Protein AF-A0A6S7JLI0-F1 (afdb_monomer_lite)

Secondary structure (DSSP, 8-state):
-HHHHHHHHHHHHHHHGGG-----PPPPSS--GGGPPPPSS--TT--EEE-TTS-SEEEEE-TTSEEESGGGTTBEEPTT--EE---S--S---------------EEEE-

Organism: Paramuricea clavata (NCBI:txid317549)

Foldseek 3Di:
DVVVVVVVVVVVVVVVVPPPDDPPVDQDPDADAVPADAQPDDLPVPDWAAFPNSHHTFREAEAFAKWFFDSTSSGDYDPPWDFDQPPPDDDDPDPDDDDDPPPPGRMGGTD

InterPro domains:
  IPR000867 Insulin-like growth factor-binding protein, IGFBP [PF00219] (27-83)
  IPR000867 Insulin-like growth factor-binding protein, IGFBP [PS51323] (23-111)
  IPR000867 Insulin-like growth factor-binding protein, IGFBP [SM00121] (25-93)
  IPR009030 Growth factor receptor cysteine-rich domain superfamily [SSF57184] (27-91)
  IPR011390 Insulin-like growth factor binding protein-related protein (IGFBP-rP), MAC25 [PTHR14186] (8-110)

Structure (mmCIF, N/CA/C/O backbone):
data_AF-A0A6S7JLI0-F1
#
_entry.id   AF-A0A6S7JLI0-F1
#
loop_
_atom_site.group_PDB
_atom_site.id
_atom_site.type_symbol
_atom_site.label_atom_id
_atom_site.label_alt_id
_atom_site.label_comp_id
_atom_site.label_asym_id
_atom_site.label_entity_id
_atom_site.label_seq_id
_atom_site.pdbx_PDB_ins_code
_atom_site.Cartn_x
_atom_site.Cartn_y
_atom_site.Cartn_z
_atom_site.occupancy
_atom_site.B_iso_or_equiv
_atom_site.auth_seq_id
_atom_site.auth_comp_id
_atom_site.auth_asym_id
_atom_site.auth_atom_id
_atom_site.pdbx_PDB_model_num
ATOM 1 N N . THR A 1 1 ? -3.794 -51.670 22.813 1.00 56.25 1 THR A N 1
ATOM 2 C CA . 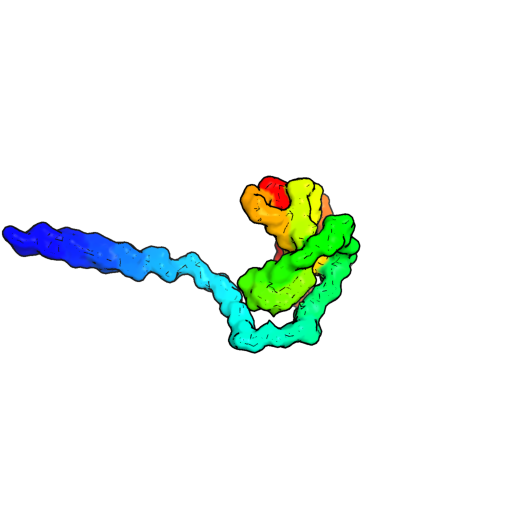THR A 1 1 ? -4.201 -50.283 23.153 1.00 56.25 1 THR A CA 1
ATOM 3 C C . THR A 1 1 ? -3.041 -49.293 23.131 1.00 56.25 1 THR A C 1
ATOM 5 O O . THR A 1 1 ? -3.263 -48.133 22.828 1.00 56.25 1 THR A O 1
ATOM 8 N N . THR A 1 2 ? -1.800 -49.733 23.364 1.00 62.25 2 THR A N 1
ATOM 9 C CA . THR A 1 2 ? -0.589 -48.889 23.392 1.00 62.25 2 THR A CA 1
ATOM 10 C C . THR A 1 2 ? -0.159 -48.346 22.023 1.00 62.25 2 THR A C 1
ATOM 12 O O . THR A 1 2 ? 0.203 -47.180 21.934 1.00 62.25 2 THR A O 1
ATOM 15 N N . MET A 1 3 ? -0.281 -49.125 20.938 1.00 62.12 3 MET A N 1
ATOM 1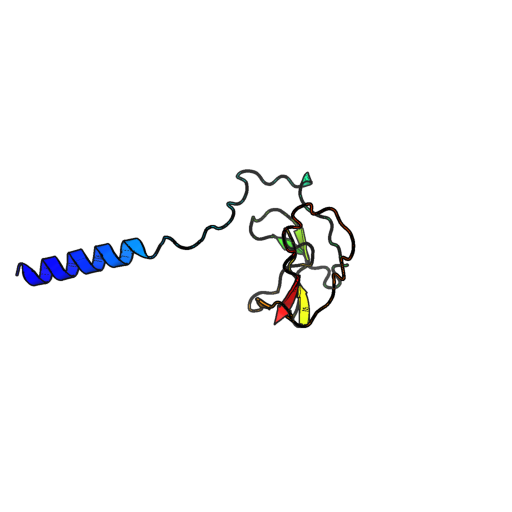6 C CA . MET A 1 3 ? 0.103 -48.666 19.587 1.00 62.12 3 MET A CA 1
ATOM 17 C C . MET A 1 3 ? -0.765 -47.508 19.071 1.00 62.12 3 MET A C 1
ATOM 19 O O . MET A 1 3 ? -0.252 -46.580 18.456 1.00 62.12 3 MET A O 1
ATOM 23 N N . ARG A 1 4 ? -2.074 -47.520 19.369 1.00 64.19 4 ARG A N 1
ATOM 24 C CA . ARG A 1 4 ? -2.994 -46.441 18.973 1.00 64.19 4 ARG A CA 1
ATOM 25 C C . ARG A 1 4 ? -2.658 -45.133 19.687 1.00 64.19 4 ARG A C 1
ATOM 27 O O . ARG A 1 4 ? -2.729 -44.079 19.074 1.00 64.19 4 ARG A O 1
ATOM 34 N N . ASN A 1 5 ? -2.225 -45.211 20.944 1.00 58.75 5 ASN A N 1
ATOM 35 C CA . ASN A 1 5 ? -1.777 -44.039 21.687 1.00 58.75 5 ASN A CA 1
ATOM 36 C C . ASN A 1 5 ? -0.439 -43.505 21.153 1.00 58.75 5 ASN A C 1
ATOM 38 O O . ASN A 1 5 ? -0.318 -42.296 21.014 1.00 58.75 5 ASN A O 1
ATOM 42 N N . LEU A 1 6 ? 0.522 -44.359 20.769 1.00 63.84 6 LEU A N 1
ATOM 43 C CA . LEU A 1 6 ? 1.777 -43.893 20.153 1.00 63.84 6 LEU A CA 1
ATOM 44 C C . LEU A 1 6 ? 1.555 -43.162 18.819 1.00 63.84 6 LEU A C 1
ATOM 46 O O . LEU A 1 6 ? 2.191 -42.139 18.577 1.00 63.84 6 LEU A O 1
ATOM 50 N N . LEU A 1 7 ? 0.634 -43.648 17.980 1.00 66.38 7 LEU A N 1
ATOM 51 C CA . LEU A 1 7 ? 0.311 -43.002 16.701 1.00 66.38 7 LEU A CA 1
ATOM 52 C C . LEU A 1 7 ? -0.347 -41.629 16.895 1.00 66.38 7 LEU A C 1
ATOM 54 O O . LEU A 1 7 ? -0.028 -40.692 16.168 1.00 66.38 7 LEU A O 1
ATOM 58 N N . LEU A 1 8 ? -1.215 -41.486 17.903 1.00 69.19 8 LEU A N 1
ATOM 59 C CA . LEU A 1 8 ? -1.833 -40.199 18.234 1.00 69.19 8 LEU A CA 1
ATOM 60 C C . LEU A 1 8 ? -0.803 -39.192 18.765 1.00 69.19 8 LEU A C 1
ATOM 62 O O . LEU A 1 8 ? -0.821 -38.035 18.358 1.00 69.19 8 LEU A O 1
ATOM 66 N N . ILE A 1 9 ? 0.132 -39.632 19.612 1.00 68.00 9 ILE A N 1
ATOM 67 C CA . ILE A 1 9 ? 1.180 -38.764 20.173 1.00 68.00 9 ILE A CA 1
ATOM 68 C C . ILE A 1 9 ? 2.151 -38.298 19.073 1.00 68.00 9 ILE A C 1
ATOM 70 O O . ILE A 1 9 ? 2.504 -37.122 19.025 1.00 68.00 9 ILE A O 1
ATOM 74 N N . SER A 1 10 ? 2.531 -39.189 18.149 1.00 66.88 10 SER A N 1
ATOM 75 C CA . SER A 1 10 ? 3.380 -38.839 17.001 1.00 66.88 10 SER A CA 1
ATOM 76 C C . SER A 1 10 ? 2.691 -37.874 16.033 1.00 66.88 10 SER A C 1
ATOM 78 O O . SER A 1 10 ? 3.349 -36.987 15.497 1.00 66.88 10 SER A O 1
ATOM 80 N N . GLY A 1 11 ? 1.381 -38.031 15.809 1.00 65.50 11 GLY A N 1
ATOM 81 C CA . GLY A 1 11 ? 0.609 -37.133 14.946 1.00 65.50 11 GLY A CA 1
ATOM 82 C C . GLY A 1 11 ? 0.499 -35.718 15.517 1.00 65.50 11 GLY A C 1
ATOM 83 O O . GLY A 1 11 ? 0.701 -34.751 14.791 1.00 65.50 11 GLY A O 1
ATOM 84 N N . ILE A 1 12 ? 0.269 -35.598 16.829 1.00 66.00 12 ILE A N 1
ATOM 85 C CA . ILE A 1 12 ? 0.199 -34.307 17.534 1.00 66.00 12 ILE A CA 1
ATOM 86 C C . ILE A 1 12 ? 1.559 -33.590 17.510 1.00 66.00 12 ILE A C 1
ATOM 88 O O . ILE A 1 12 ? 1.622 -32.380 17.292 1.00 66.00 12 ILE A O 1
ATOM 92 N N . LEU A 1 13 ? 2.659 -34.333 17.678 1.00 61.69 13 LEU A N 1
ATOM 93 C CA . LEU A 1 13 ? 4.008 -33.765 17.636 1.00 61.69 13 LEU A CA 1
ATOM 94 C C . LEU A 1 13 ? 4.375 -33.231 16.240 1.00 61.69 13 LEU A C 1
ATOM 96 O O . LEU A 1 13 ? 5.009 -32.186 16.139 1.00 61.69 13 LEU A O 1
ATOM 100 N N . LEU A 1 14 ? 3.930 -33.901 15.171 1.00 61.31 14 LEU A N 1
ATOM 101 C CA . LEU A 1 14 ? 4.146 -33.452 13.791 1.00 61.31 14 LEU A CA 1
ATOM 102 C C . LEU A 1 14 ? 3.347 -32.183 13.456 1.00 61.31 14 LEU A C 1
ATOM 104 O O . LEU A 1 14 ? 3.869 -31.313 12.768 1.00 61.31 14 LEU A O 1
ATOM 108 N N . THR A 1 15 ? 2.125 -32.029 13.982 1.00 59.97 15 THR A N 1
ATOM 109 C CA . THR A 1 15 ? 1.315 -30.815 13.755 1.00 59.97 15 THR A CA 1
ATOM 110 C C . THR A 1 15 ? 1.867 -29.564 14.443 1.00 59.97 15 THR A C 1
ATOM 112 O O . THR A 1 15 ? 1.647 -28.459 13.959 1.00 59.97 15 THR A O 1
ATOM 115 N N . LEU A 1 16 ? 2.609 -29.720 15.545 1.00 56.75 16 LEU A N 1
ATOM 116 C CA . LEU A 1 16 ? 3.216 -28.600 16.278 1.00 56.75 16 LEU A CA 1
ATOM 117 C C . LEU A 1 16 ? 4.481 -28.047 15.599 1.00 56.75 16 LEU A C 1
ATOM 119 O O . LEU A 1 16 ? 4.882 -26.927 15.895 1.00 56.75 16 LEU A O 1
ATOM 123 N N . LEU A 1 17 ? 5.114 -28.805 14.695 1.00 54.34 17 LEU A N 1
ATOM 124 C CA . LEU A 1 17 ? 6.345 -28.385 14.013 1.00 54.34 17 LEU A CA 1
ATOM 125 C C . LEU A 1 17 ? 6.101 -27.537 12.752 1.00 54.34 17 LEU A C 1
ATOM 127 O O . LEU A 1 17 ? 7.043 -26.950 12.230 1.00 54.34 17 LEU A O 1
ATOM 131 N N . SER A 1 18 ? 4.864 -27.455 12.254 1.00 52.72 18 SER A N 1
ATOM 132 C CA . SER A 1 18 ? 4.546 -26.741 11.007 1.00 52.72 18 SER A CA 1
ATOM 133 C C . SER A 1 18 ? 4.290 -25.240 11.179 1.00 52.72 18 SER A C 1
ATOM 135 O O . SER A 1 18 ? 4.044 -24.562 10.188 1.00 52.72 18 SER A O 1
ATOM 137 N N . THR A 1 19 ? 4.356 -24.692 12.396 1.00 51.00 19 THR A N 1
ATOM 138 C CA . THR A 1 19 ? 4.124 -23.254 12.642 1.00 51.00 19 THR A CA 1
ATOM 139 C C . THR A 1 19 ? 5.394 -22.400 12.589 1.00 51.00 19 THR A C 1
ATOM 141 O O . THR A 1 19 ? 5.373 -21.257 13.030 1.00 51.00 19 THR A O 1
ATOM 144 N N . ALA A 1 20 ? 6.506 -22.927 12.072 1.00 51.91 20 ALA A N 1
ATOM 145 C CA . ALA A 1 20 ? 7.784 -22.219 11.994 1.00 51.91 20 ALA A CA 1
ATOM 146 C C . ALA A 1 20 ? 8.233 -22.033 10.536 1.00 51.91 20 ALA A C 1
ATOM 148 O O . ALA A 1 20 ? 9.196 -22.651 10.094 1.00 51.91 20 ALA A O 1
ATOM 149 N N . ALA A 1 21 ? 7.526 -21.199 9.775 1.00 48.81 21 ALA A N 1
ATOM 150 C CA . ALA A 1 21 ? 8.042 -20.660 8.517 1.00 48.81 21 ALA A CA 1
ATOM 151 C C . ALA A 1 21 ? 7.340 -19.335 8.207 1.00 48.81 21 ALA A C 1
ATOM 153 O O . ALA A 1 21 ? 6.260 -19.302 7.628 1.00 48.81 21 ALA A O 1
ATOM 154 N N . GLY A 1 22 ? 7.961 -18.253 8.656 1.00 45.62 22 GLY A N 1
ATOM 155 C CA . GLY A 1 22 ? 7.532 -16.886 8.417 1.00 45.62 22 GLY A CA 1
ATOM 156 C C . GLY A 1 22 ? 8.413 -15.973 9.246 1.00 45.62 22 GLY A C 1
ATOM 157 O O . GLY A 1 22 ? 8.053 -15.616 10.362 1.00 45.62 22 GLY A O 1
ATOM 158 N N . THR A 1 23 ? 9.602 -15.643 8.746 1.00 45.53 23 THR A N 1
ATOM 159 C CA . THR A 1 23 ? 10.320 -14.458 9.221 1.00 45.53 23 THR A CA 1
ATOM 160 C C . THR A 1 23 ? 9.590 -13.254 8.637 1.00 45.53 23 THR A C 1
ATOM 162 O O . THR A 1 23 ? 10.025 -12.671 7.654 1.00 45.53 23 THR A O 1
ATOM 165 N N . SER A 1 24 ? 8.403 -12.960 9.163 1.00 54.78 24 SER A N 1
ATOM 166 C CA . SER A 1 24 ? 7.804 -11.647 8.989 1.00 54.78 24 SER A CA 1
ATOM 167 C C . SER A 1 24 ? 8.691 -10.690 9.770 1.00 54.78 24 SER A C 1
ATOM 169 O O . SER A 1 24 ? 8.793 -10.843 10.996 1.00 54.78 24 SER A O 1
ATOM 171 N N . ASP A 1 25 ? 9.352 -9.756 9.086 1.00 62.69 25 ASP A N 1
ATOM 172 C CA . ASP A 1 25 ? 9.911 -8.588 9.756 1.00 62.69 25 ASP A CA 1
ATOM 173 C C . ASP A 1 25 ? 8.836 -8.044 10.690 1.00 62.69 25 ASP A C 1
ATOM 175 O O . ASP A 1 25 ? 7.696 -7.779 10.306 1.00 62.69 25 ASP A O 1
ATOM 179 N N . SER A 1 26 ? 9.141 -8.079 11.981 1.00 78.38 26 SER A N 1
AT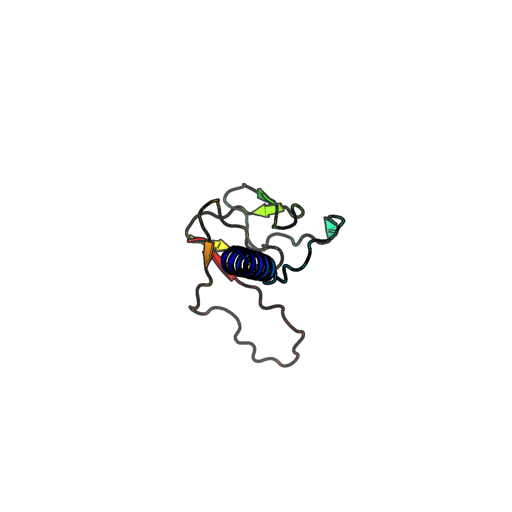OM 180 C CA . SER A 1 26 ? 8.137 -7.820 12.998 1.00 78.38 26 SER A CA 1
ATOM 181 C C . SER A 1 26 ? 7.837 -6.331 12.975 1.00 78.38 26 SER A C 1
ATOM 183 O O . SER A 1 26 ? 8.746 -5.520 13.144 1.00 78.38 26 SER A O 1
ATOM 185 N N . CYS A 1 27 ? 6.570 -5.970 12.773 1.00 85.88 27 CYS A N 1
ATOM 186 C CA . CYS A 1 27 ? 6.140 -4.581 12.850 1.00 85.88 27 CYS A CA 1
ATOM 187 C C . CYS A 1 27 ? 6.592 -3.940 14.174 1.00 85.88 27 CYS A C 1
ATOM 189 O O . CYS A 1 27 ? 6.558 -4.605 15.217 1.00 85.88 27 CYS A O 1
ATOM 191 N N . PRO A 1 28 ? 7.002 -2.658 14.163 1.00 87.44 28 PRO A N 1
ATOM 192 C CA . PRO A 1 28 ? 7.423 -1.974 15.377 1.00 87.44 28 PRO A CA 1
ATOM 193 C C . PRO A 1 28 ? 6.276 -1.919 16.395 1.00 87.44 28 PRO A C 1
ATOM 195 O O . PRO A 1 28 ? 5.113 -1.764 16.028 1.00 87.44 28 PRO A O 1
ATOM 198 N N . GLU A 1 29 ? 6.606 -1.998 17.690 1.00 88.81 29 GLU A N 1
ATOM 199 C CA . GLU A 1 29 ? 5.613 -1.922 18.778 1.00 88.81 29 GLU A CA 1
ATOM 200 C C . GLU A 1 29 ? 4.830 -0.599 18.748 1.00 88.81 29 GLU A C 1
ATOM 202 O O . GLU A 1 29 ? 3.646 -0.551 19.083 1.00 88.81 29 GLU A O 1
ATOM 207 N N . LEU A 1 30 ? 5.493 0.479 18.322 1.00 91.62 30 LEU A N 1
ATOM 208 C CA . LEU A 1 30 ? 4.911 1.805 18.186 1.00 91.62 30 LEU A CA 1
ATOM 209 C C . LEU A 1 30 ? 5.011 2.276 16.738 1.00 91.62 30 LEU A C 1
ATOM 211 O O . LEU A 1 30 ? 6.090 2.304 16.149 1.00 91.62 30 LEU A O 1
ATOM 215 N N . CYS A 1 31 ? 3.877 2.710 16.195 1.00 90.94 31 CYS A N 1
ATOM 216 C CA . CYS A 1 31 ? 3.815 3.349 14.889 1.00 90.94 31 CYS A CA 1
ATOM 217 C C . CYS A 1 31 ? 4.392 4.770 14.964 1.00 90.94 31 CYS A C 1
ATOM 219 O O . CYS A 1 31 ? 3.789 5.671 15.556 1.00 90.94 31 CYS A O 1
ATOM 221 N N . ASP A 1 32 ? 5.540 4.972 14.323 1.00 91.25 32 ASP A N 1
ATOM 222 C CA . ASP A 1 32 ? 6.139 6.287 14.120 1.00 91.25 32 ASP A CA 1
ATOM 223 C C . ASP A 1 32 ? 5.763 6.821 12.732 1.00 91.25 32 ASP A C 1
ATOM 225 O O . ASP A 1 32 ? 6.360 6.460 11.721 1.00 91.25 32 ASP A O 1
ATOM 229 N N . LYS A 1 33 ? 4.771 7.720 12.679 1.00 90.56 33 LYS A N 1
ATOM 230 C CA . LYS A 1 33 ? 4.311 8.330 11.418 1.00 90.56 33 LYS A CA 1
ATOM 231 C C . LYS A 1 33 ? 5.399 9.128 10.698 1.00 90.56 33 LYS A C 1
ATOM 233 O O . LYS A 1 33 ? 5.261 9.360 9.505 1.00 90.56 33 LYS A O 1
ATOM 238 N N . SER A 1 34 ? 6.458 9.554 11.392 1.00 89.62 34 SER A N 1
ATOM 239 C CA . SER A 1 34 ? 7.572 10.271 10.759 1.00 89.62 34 SER A CA 1
ATOM 240 C C . SER A 1 34 ? 8.443 9.370 9.878 1.00 89.62 34 SER A C 1
ATOM 242 O O . SER A 1 34 ? 9.244 9.875 9.097 1.00 89.62 34 SER A O 1
ATOM 244 N N . LYS A 1 35 ? 8.274 8.047 9.993 1.00 86.81 35 LYS A N 1
ATOM 245 C CA . LYS A 1 35 ? 8.926 7.034 9.157 1.00 86.81 35 LYS A CA 1
ATOM 246 C C . LYS A 1 35 ? 8.109 6.643 7.931 1.00 86.81 35 LYS A C 1
ATOM 248 O O . LYS A 1 35 ? 8.588 5.853 7.130 1.00 86.81 35 LYS A O 1
ATOM 253 N N . CYS A 1 36 ? 6.893 7.166 7.791 1.00 87.06 36 CYS A N 1
ATOM 254 C CA . CYS A 1 36 ? 6.081 6.890 6.619 1.00 87.06 36 CYS A CA 1
ATOM 255 C C . CYS A 1 36 ? 6.649 7.608 5.403 1.00 87.06 36 CYS A C 1
ATOM 257 O O . CYS A 1 36 ? 6.837 8.825 5.427 1.00 87.06 36 CYS A O 1
ATOM 259 N N . GLU A 1 37 ? 6.881 6.843 4.343 1.00 82.25 37 GLU A N 1
ATOM 260 C CA . GLU A 1 37 ? 7.313 7.388 3.069 1.00 82.25 37 GLU A CA 1
ATOM 261 C C . GLU A 1 37 ? 6.176 8.178 2.408 1.00 82.25 37 GLU A C 1
ATOM 263 O O . GLU A 1 37 ? 5.000 7.802 2.487 1.00 82.25 37 GLU A O 1
ATOM 268 N N . GLU A 1 38 ? 6.519 9.273 1.732 1.00 80.81 38 GLU A N 1
ATOM 269 C CA . GLU A 1 38 ? 5.556 9.958 0.880 1.00 80.81 38 GLU A CA 1
ATOM 270 C C . GLU A 1 38 ? 5.249 9.102 -0.364 1.00 80.81 38 GLU A C 1
ATOM 272 O O . GLU A 1 38 ? 6.153 8.469 -0.919 1.00 80.81 38 GLU A O 1
ATOM 277 N N . PRO A 1 39 ? 3.991 9.072 -0.842 1.00 77.31 39 PRO A N 1
ATOM 278 C CA . PRO A 1 39 ? 3.639 8.311 -2.033 1.00 77.31 39 PRO A CA 1
ATOM 279 C C . PRO A 1 39 ? 4.437 8.780 -3.253 1.00 77.31 39 PRO A C 1
ATOM 281 O O . PRO A 1 39 ? 4.380 9.950 -3.629 1.00 77.31 39 PRO A O 1
ATOM 284 N N . VAL A 1 40 ? 5.118 7.849 -3.923 1.00 81.44 40 VAL A N 1
ATOM 285 C CA . VAL A 1 40 ? 5.905 8.146 -5.137 1.00 81.44 40 VAL A CA 1
ATOM 286 C C . VAL A 1 40 ? 5.001 8.513 -6.315 1.00 81.44 40 VAL A C 1
ATOM 288 O O . VAL A 1 40 ? 5.358 9.310 -7.180 1.00 81.44 40 VAL A O 1
ATOM 291 N N . ILE A 1 41 ? 3.810 7.919 -6.355 1.00 80.44 41 ILE A N 1
ATOM 292 C CA . ILE A 1 41 ? 2.829 8.094 -7.423 1.00 80.44 41 ILE A CA 1
ATOM 293 C C . ILE A 1 41 ? 1.560 8.679 -6.812 1.00 80.44 41 ILE A C 1
ATOM 295 O O . ILE A 1 41 ? 1.136 8.260 -5.730 1.00 80.44 41 ILE A O 1
ATOM 299 N N . SER A 1 42 ? 0.912 9.594 -7.538 1.00 83.62 42 SER A N 1
ATOM 300 C CA . SER A 1 42 ? -0.394 10.122 -7.154 1.00 83.62 42 SER A CA 1
ATOM 301 C C . SER A 1 42 ? -1.394 8.996 -6.888 1.00 83.62 42 SER A C 1
ATOM 303 O O . SER A 1 42 ? -1.452 7.970 -7.579 1.00 83.62 42 SER A O 1
ATOM 305 N N . CYS A 1 43 ? -2.194 9.184 -5.841 1.00 88.25 43 CYS A N 1
ATOM 306 C CA . CYS A 1 43 ? -3.274 8.267 -5.537 1.00 88.25 43 CYS A CA 1
ATOM 307 C C . CYS A 1 43 ? -4.519 8.670 -6.324 1.00 88.25 43 CYS A C 1
ATOM 309 O O . CYS A 1 43 ? -5.391 9.365 -5.808 1.00 88.25 43 CYS A O 1
ATOM 311 N N . ASP A 1 44 ? -4.584 8.254 -7.588 1.00 84.38 44 ASP A N 1
ATOM 312 C CA . ASP A 1 44 ? -5.661 8.644 -8.507 1.00 84.38 44 ASP A CA 1
ATOM 313 C C . ASP A 1 44 ? -7.042 8.151 -8.048 1.00 84.38 44 ASP A C 1
ATOM 315 O O . ASP A 1 44 ? -8.059 8.775 -8.347 1.00 84.38 44 ASP A O 1
ATOM 319 N N . SER A 1 45 ? -7.084 7.054 -7.285 1.00 84.12 45 SER A N 1
ATOM 320 C CA . SER A 1 45 ? -8.311 6.563 -6.650 1.00 84.12 45 SER A CA 1
ATOM 321 C C . SER A 1 45 ? -8.817 7.511 -5.556 1.00 84.12 45 SER A C 1
ATOM 323 O O . SER A 1 45 ? -10.007 7.514 -5.246 1.00 84.12 45 SER A O 1
ATOM 325 N N . GLY A 1 46 ? -7.923 8.305 -4.954 1.00 87.50 46 GLY A N 1
ATOM 326 C CA . GLY A 1 46 ? -8.189 9.108 -3.761 1.00 87.50 46 GLY A CA 1
ATOM 327 C C . GLY A 1 46 ? -8.469 8.274 -2.506 1.00 87.50 46 GLY A C 1
ATOM 328 O O . GLY A 1 46 ? -8.891 8.829 -1.491 1.00 87.50 46 GLY A O 1
ATOM 329 N N . VAL A 1 47 ? -8.267 6.953 -2.564 1.00 91.75 47 VAL A N 1
ATOM 330 C CA . VAL A 1 47 ? -8.562 6.024 -1.471 1.00 91.75 47 VAL A CA 1
ATOM 331 C C . VAL A 1 47 ? -7.259 5.553 -0.841 1.00 91.75 47 VAL A C 1
ATOM 333 O O . VAL A 1 47 ? -6.402 4.984 -1.513 1.00 91.75 47 VAL A O 1
ATOM 336 N N . PHE A 1 48 ? -7.142 5.753 0.468 1.00 92.81 48 PHE A N 1
ATOM 337 C CA . PHE A 1 48 ? -5.994 5.330 1.262 1.00 92.81 48 PHE A CA 1
ATOM 338 C C . PHE A 1 48 ? -6.391 4.209 2.218 1.00 92.81 48 PHE A C 1
ATOM 340 O O . PHE A 1 48 ? -7.494 4.203 2.770 1.00 92.81 48 PHE A O 1
ATOM 347 N N . VAL A 1 49 ? -5.479 3.265 2.413 1.00 92.75 49 VAL A N 1
ATOM 348 C CA . VAL A 1 49 ? -5.580 2.171 3.383 1.00 92.75 49 VAL A CA 1
ATOM 349 C C . VAL A 1 49 ? -4.316 2.117 4.226 1.00 92.75 49 VAL A C 1
ATOM 351 O O . VAL A 1 49 ? -3.358 2.835 3.957 1.00 92.75 49 VAL A O 1
ATOM 354 N N . LYS A 1 50 ? -4.303 1.270 5.253 1.00 90.94 50 LYS A N 1
ATOM 355 C CA . LYS A 1 50 ? -3.107 1.056 6.060 1.00 90.94 50 LYS A CA 1
ATOM 356 C C . LYS A 1 50 ? -2.182 -0.004 5.464 1.00 90.94 50 LYS A C 1
ATOM 358 O O . LYS A 1 50 ? -2.638 -0.968 4.827 1.00 90.94 50 LYS A O 1
ATOM 363 N N . ASP A 1 51 ? -0.883 0.203 5.674 1.00 87.44 51 ASP A N 1
ATOM 364 C CA . ASP A 1 51 ? 0.168 -0.782 5.410 1.00 87.44 51 ASP A CA 1
ATOM 365 C C . ASP A 1 51 ? -0.041 -2.082 6.224 1.00 87.44 51 ASP A C 1
ATOM 367 O O . ASP A 1 51 ? -1.064 -2.293 6.878 1.00 87.44 51 ASP A O 1
ATOM 371 N N . GLU A 1 52 ? 0.893 -3.023 6.129 1.00 85.25 52 GLU A N 1
ATOM 372 C CA . GLU A 1 52 ? 0.812 -4.310 6.840 1.00 85.25 52 GLU A CA 1
ATOM 373 C C . GLU A 1 52 ? 0.969 -4.177 8.361 1.00 85.25 52 GLU A C 1
ATOM 375 O O . GLU A 1 52 ? 0.484 -5.030 9.104 1.00 85.25 52 GLU A O 1
ATOM 380 N N . CYS A 1 53 ? 1.571 -3.078 8.820 1.00 88.56 53 CYS A N 1
ATOM 381 C CA . CYS A 1 53 ? 1.778 -2.758 10.228 1.00 88.56 53 CYS A CA 1
ATOM 382 C C . CYS A 1 53 ? 0.694 -1.843 10.816 1.00 88.56 53 CYS A C 1
ATOM 384 O O . CYS A 1 53 ? 0.842 -1.356 11.936 1.00 88.56 53 CYS A O 1
ATOM 386 N N . ASP A 1 54 ? -0.388 -1.597 10.072 1.00 90.19 54 ASP A N 1
ATOM 387 C CA . ASP A 1 54 ? -1.479 -0.685 10.427 1.00 90.19 54 ASP A CA 1
ATOM 388 C C . ASP A 1 54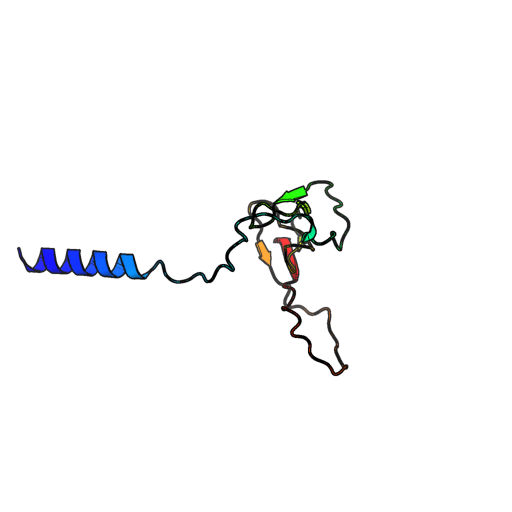 ? -1.015 0.762 10.731 1.00 90.19 54 ASP A C 1
ATOM 390 O O . ASP A 1 54 ? -1.638 1.520 11.483 1.00 90.19 54 ASP A O 1
ATOM 394 N N . CYS A 1 55 ? 0.112 1.175 10.143 1.00 91.12 55 CYS A N 1
ATOM 395 C CA . CYS A 1 55 ? 0.762 2.446 10.419 1.00 91.12 55 CYS A CA 1
ATOM 396 C C . CYS A 1 55 ? 0.549 3.442 9.273 1.00 91.12 55 CYS A C 1
ATOM 398 O O . CYS A 1 55 ? -0.279 4.359 9.382 1.00 91.12 55 CYS A O 1
ATOM 400 N N . CYS A 1 56 ? 1.276 3.317 8.175 1.00 90.38 56 CYS A N 1
ATOM 401 C CA . CYS A 1 56 ? 1.301 4.343 7.143 1.00 90.38 56 CYS A CA 1
ATOM 402 C C . CYS A 1 56 ? 0.047 4.320 6.266 1.00 90.38 56 CYS A C 1
ATOM 404 O O . CYS A 1 56 ? -0.571 3.276 6.069 1.00 90.38 56 CYS A O 1
ATOM 406 N N . ASP A 1 57 ? -0.364 5.500 5.793 1.00 91.75 57 ASP A N 1
ATOM 407 C CA . ASP A 1 57 ? -1.423 5.624 4.793 1.00 91.75 57 ASP A CA 1
ATOM 408 C C . ASP A 1 57 ? -0.825 5.363 3.412 1.00 91.75 57 ASP A C 1
ATOM 410 O O . ASP A 1 57 ? 0.046 6.098 2.955 1.00 91.75 57 ASP A O 1
ATOM 414 N N . VAL A 1 58 ? -1.306 4.318 2.750 1.00 92.06 58 VAL A N 1
ATOM 415 C CA . VAL A 1 58 ? -0.835 3.877 1.437 1.00 92.06 58 VAL A CA 1
ATOM 416 C C . VAL A 1 58 ? -1.985 3.898 0.443 1.00 92.06 58 VAL A C 1
ATOM 418 O O . VAL A 1 58 ? -3.143 3.664 0.797 1.00 92.06 58 VAL A O 1
ATOM 421 N N . CYS A 1 59 ? -1.683 4.206 -0.815 1.00 94.06 59 CYS A N 1
ATOM 422 C CA . CYS A 1 59 ? -2.718 4.278 -1.839 1.00 94.06 59 CYS A CA 1
ATOM 423 C C . CYS A 1 59 ? -3.308 2.891 -2.117 1.00 94.06 59 CYS A C 1
ATOM 425 O O . CYS A 1 59 ? -2.566 1.931 -2.327 1.00 94.06 59 CYS A O 1
ATOM 427 N N . LEU A 1 60 ? -4.636 2.796 -2.161 1.00 94.69 60 LEU A N 1
ATOM 428 C CA . LEU A 1 60 ? -5.331 1.593 -2.601 1.00 94.69 60 LEU A CA 1
ATOM 429 C C . LEU A 1 60 ? -5.267 1.488 -4.130 1.00 94.69 60 LEU A C 1
ATOM 431 O O . LEU A 1 60 ? -5.623 2.438 -4.837 1.00 94.69 60 LEU A O 1
ATOM 435 N N . ARG A 1 61 ? -4.819 0.333 -4.623 1.00 94.06 61 ARG A N 1
ATOM 436 C CA . ARG A 1 61 ? -4.549 0.062 -6.037 1.00 94.06 61 ARG A CA 1
ATOM 437 C C . ARG A 1 61 ? -5.511 -0.973 -6.606 1.00 94.06 61 ARG A C 1
ATOM 439 O O . ARG A 1 61 ? -5.637 -2.083 -6.091 1.00 94.06 61 ARG A O 1
ATOM 446 N N . SER A 1 62 ? -6.165 -0.607 -7.698 1.00 94.25 62 SER A N 1
ATOM 447 C CA . SER A 1 62 ? -7.047 -1.484 -8.462 1.00 94.25 62 SER A CA 1
ATOM 448 C C . SER A 1 62 ? -6.247 -2.404 -9.388 1.00 94.25 62 SER A C 1
ATOM 450 O O . SER A 1 62 ? -5.045 -2.240 -9.595 1.00 94.25 62 SER A O 1
ATOM 452 N N . ARG A 1 63 ? -6.934 -3.367 -10.004 1.00 94.75 63 ARG A N 1
ATOM 453 C CA . ARG A 1 63 ? -6.356 -4.263 -11.013 1.00 94.75 63 ARG A CA 1
ATOM 454 C C . ARG A 1 63 ? -5.593 -3.496 -12.102 1.00 94.75 63 ARG A C 1
ATOM 456 O O . ARG A 1 63 ? -6.072 -2.483 -12.607 1.00 94.75 63 ARG A O 1
ATOM 463 N N . ASN A 1 64 ? -4.451 -4.045 -12.505 1.00 92.94 64 ASN A N 1
ATOM 464 C CA . ASN A 1 64 ? -3.509 -3.507 -13.485 1.00 92.94 64 ASN A CA 1
ATOM 465 C C . ASN A 1 64 ? -2.834 -2.183 -13.080 1.00 92.94 64 ASN A C 1
ATOM 467 O O . ASN A 1 64 ? -2.260 -1.513 -13.936 1.00 92.94 64 ASN A O 1
ATOM 471 N N . GLN A 1 65 ? -2.897 -1.783 -11.807 1.00 92.19 65 GLN A N 1
ATOM 472 C CA . GLN A 1 65 ? -2.131 -0.648 -11.288 1.00 92.19 65 GLN A CA 1
ATOM 473 C C . GLN A 1 65 ? -0.849 -1.117 -10.598 1.00 92.19 65 GLN A C 1
ATOM 475 O O . GLN A 1 65 ? -0.802 -2.218 -10.050 1.00 92.19 65 GLN A O 1
ATOM 480 N N . ILE A 1 66 ? 0.169 -0.255 -10.619 1.00 92.06 66 ILE A N 1
ATOM 481 C CA . ILE A 1 66 ? 1.460 -0.483 -9.958 1.00 92.06 66 ILE A CA 1
ATOM 482 C C . ILE A 1 66 ? 1.257 -0.564 -8.439 1.00 92.06 66 ILE A C 1
ATOM 484 O O . ILE A 1 66 ? 0.469 0.202 -7.878 1.00 92.06 66 ILE A O 1
ATOM 488 N N . CYS A 1 67 ? 1.974 -1.473 -7.786 1.00 92.44 67 CYS A N 1
ATOM 489 C CA . CYS A 1 67 ? 1.932 -1.729 -6.348 1.00 92.44 67 CYS A CA 1
ATOM 490 C C . CYS A 1 67 ? 3.313 -2.131 -5.809 1.00 92.44 67 CYS A C 1
ATOM 492 O O . CYS A 1 67 ? 4.240 -2.379 -6.581 1.00 92.44 67 CYS A O 1
ATOM 494 N N . GLY A 1 68 ? 3.431 -2.214 -4.482 1.00 90.06 68 GLY A N 1
ATOM 495 C CA . GLY A 1 68 ? 4.633 -2.713 -3.811 1.00 90.06 68 GLY A CA 1
ATOM 496 C C . GLY A 1 68 ? 5.637 -1.622 -3.427 1.00 90.06 68 GLY A C 1
ATOM 497 O O . GLY A 1 68 ? 5.248 -0.500 -3.078 1.00 90.06 68 GLY A O 1
ATOM 498 N N . GLY A 1 69 ? 6.919 -1.984 -3.460 1.00 83.94 69 GLY A N 1
ATOM 499 C CA . GLY A 1 69 ? 8.044 -1.249 -2.879 1.00 83.94 69 GLY A CA 1
ATOM 500 C C . GLY A 1 69 ? 8.045 -1.249 -1.351 1.00 83.94 69 GLY A C 1
ATOM 501 O O . GLY A 1 69 ? 7.079 -1.670 -0.701 1.00 83.94 69 GLY A O 1
ATOM 502 N N . LEU A 1 70 ? 9.128 -0.739 -0.776 1.00 78.75 70 LEU A N 1
ATOM 503 C CA . LEU A 1 70 ? 9.338 -0.617 0.655 1.00 78.75 70 LEU A CA 1
ATOM 504 C C . LEU A 1 70 ? 8.170 0.139 1.291 1.00 78.75 70 LEU A C 1
ATOM 506 O O . LEU A 1 70 ? 7.698 1.161 0.780 1.00 78.75 70 LEU A O 1
ATOM 510 N N . HIS A 1 71 ? 7.641 -0.425 2.378 1.00 77.38 71 HIS A N 1
ATOM 511 C CA . HIS A 1 71 ? 6.465 0.086 3.091 1.00 77.38 71 HIS A CA 1
ATOM 512 C C . HIS A 1 71 ? 5.237 0.366 2.197 1.00 77.38 71 HIS A C 1
ATOM 514 O O . HIS A 1 71 ? 4.387 1.187 2.540 1.00 77.38 71 HIS A O 1
ATOM 520 N N . ALA A 1 72 ? 5.119 -0.325 1.055 1.00 86.44 72 ALA A N 1
ATOM 521 C CA . ALA A 1 72 ? 4.058 -0.139 0.069 1.00 86.44 72 ALA A CA 1
ATOM 522 C C . ALA A 1 72 ? 3.948 1.304 -0.468 1.00 86.44 72 ALA A C 1
ATOM 524 O O . ALA A 1 72 ? 2.846 1.794 -0.739 1.00 86.44 72 ALA A O 1
ATOM 525 N N . ARG A 1 73 ? 5.086 1.985 -0.672 1.00 84.31 73 ARG A N 1
ATOM 526 C CA . ARG A 1 73 ? 5.157 3.345 -1.248 1.00 84.31 73 ARG A CA 1
ATOM 527 C C . ARG A 1 73 ? 4.529 3.471 -2.643 1.00 84.31 73 ARG A C 1
ATOM 529 O O . ARG A 1 73 ? 4.039 4.544 -3.005 1.00 84.31 73 ARG A O 1
ATOM 536 N N . PHE A 1 74 ? 4.476 2.381 -3.417 1.00 89.75 74 PHE A N 1
ATOM 537 C CA . PHE A 1 74 ? 3.756 2.335 -4.695 1.00 89.75 74 PHE A CA 1
ATOM 538 C C . PHE A 1 74 ? 2.278 1.967 -4.542 1.00 89.75 74 PHE A C 1
ATOM 540 O O . PHE A 1 74 ? 1.509 2.143 -5.485 1.00 89.75 74 PHE A O 1
ATOM 547 N N . GLY A 1 75 ? 1.839 1.563 -3.354 1.00 91.50 75 GLY A N 1
ATOM 548 C CA . GLY A 1 75 ? 0.453 1.275 -3.010 1.00 91.50 75 GLY A CA 1
ATOM 549 C C . GLY A 1 75 ? 0.180 -0.205 -2.759 1.00 91.50 75 GLY A C 1
ATOM 550 O O . GLY A 1 75 ? 0.990 -1.083 -3.059 1.00 91.50 75 GLY A O 1
ATOM 551 N N . LYS A 1 76 ? -1.003 -0.465 -2.204 1.00 92.75 76 LYS A N 1
ATOM 552 C CA . LYS A 1 76 ? -1.484 -1.785 -1.786 1.00 92.75 76 LYS A CA 1
ATOM 553 C C . LYS A 1 76 ? -2.694 -2.183 -2.615 1.00 92.75 76 LYS A C 1
ATOM 555 O O . LYS A 1 76 ? -3.609 -1.381 -2.788 1.00 92.75 76 LYS A O 1
ATOM 560 N N . CYS A 1 77 ? -2.708 -3.413 -3.111 1.00 94.25 77 CYS A N 1
ATOM 561 C CA . CYS A 1 77 ? -3.806 -3.889 -3.938 1.00 94.25 77 CYS A CA 1
ATOM 562 C C . CYS A 1 77 ? -5.127 -3.994 -3.163 1.00 94.25 77 CYS A C 1
ATOM 564 O O . CYS A 1 77 ? -5.153 -4.263 -1.959 1.00 94.25 77 CYS A O 1
ATOM 566 N N . GLU A 1 78 ? -6.235 -3.784 -3.871 1.00 94.25 78 GLU A N 1
ATOM 567 C CA . GLU A 1 78 ? -7.582 -4.054 -3.375 1.00 94.25 78 GLU A CA 1
ATOM 568 C C . GLU A 1 78 ? -7.746 -5.511 -2.924 1.00 94.25 78 GLU A C 1
ATOM 570 O O . GLU A 1 78 ? -7.045 -6.420 -3.370 1.00 94.25 78 GLU A O 1
ATOM 575 N N . SER A 1 79 ? -8.713 -5.746 -2.034 1.00 93.12 79 SER A N 1
ATOM 576 C CA . SER A 1 79 ? -8.989 -7.086 -1.521 1.00 93.12 79 SER A CA 1
ATOM 577 C C . SER A 1 79 ? -9.269 -8.079 -2.652 1.00 93.12 79 SER A C 1
ATOM 579 O O . SER A 1 79 ? -10.171 -7.874 -3.462 1.00 93.12 79 SER A O 1
ATOM 581 N N . GLY A 1 80 ? -8.530 -9.190 -2.654 1.00 94.56 80 GLY A N 1
ATOM 582 C CA . GLY A 1 80 ? -8.660 -10.253 -3.654 1.00 94.56 80 GLY A CA 1
ATOM 583 C C . GLY A 1 80 ? -7.739 -10.111 -4.867 1.00 94.56 80 GLY A C 1
ATOM 584 O O . GLY A 1 80 ? -7.849 -10.931 -5.774 1.00 94.56 80 GLY A O 1
ATOM 585 N N . LEU A 1 81 ? -6.858 -9.109 -4.882 1.00 94.88 81 LEU A N 1
ATOM 586 C CA . LEU A 1 81 ? -5.776 -8.973 -5.853 1.00 94.88 81 LEU A CA 1
ATOM 587 C C . LEU A 1 81 ? -4.426 -9.181 -5.163 1.00 94.88 81 LEU A C 1
ATOM 589 O O . LEU A 1 81 ? -4.260 -8.831 -3.992 1.00 94.88 81 LEU A O 1
ATOM 593 N N . GLU A 1 82 ? -3.458 -9.705 -5.905 1.00 93.56 82 GLU A N 1
ATOM 594 C CA . GLU A 1 82 ? -2.078 -9.864 -5.438 1.00 93.56 82 GLU A CA 1
ATOM 595 C C . GLU A 1 82 ? -1.155 -8.902 -6.187 1.00 93.56 82 GLU A C 1
ATOM 597 O O . GLU A 1 82 ? -1.372 -8.615 -7.366 1.00 93.56 82 GLU A O 1
ATOM 602 N N . CYS A 1 83 ? -0.128 -8.388 -5.504 1.00 92.69 83 CYS A N 1
ATOM 603 C CA . CYS A 1 83 ? 0.907 -7.594 -6.154 1.00 92.69 83 CYS A CA 1
ATOM 604 C C . CYS A 1 83 ? 1.905 -8.540 -6.820 1.00 92.69 83 CYS A C 1
ATOM 606 O O . CYS A 1 83 ? 2.758 -9.122 -6.154 1.00 92.69 83 CYS A O 1
ATOM 608 N N . VAL A 1 84 ? 1.751 -8.749 -8.125 1.00 92.88 84 VAL A N 1
ATOM 609 C CA . VAL A 1 84 ? 2.569 -9.696 -8.884 1.00 92.88 84 VAL A CA 1
ATOM 610 C C . VAL A 1 84 ? 3.719 -8.944 -9.535 1.00 92.88 84 VAL A C 1
ATOM 612 O O . VAL A 1 84 ? 3.482 -7.998 -10.286 1.00 92.88 84 VAL A O 1
ATOM 615 N N . ASN A 1 85 ? 4.954 -9.377 -9.278 1.00 87.31 85 ASN A N 1
ATOM 616 C CA . ASN A 1 85 ? 6.132 -8.839 -9.955 1.00 87.31 85 ASN A CA 1
ATOM 617 C C . ASN A 1 85 ? 5.995 -9.070 -11.455 1.00 87.31 85 ASN A C 1
ATOM 619 O O . ASN A 1 85 ? 5.896 -10.216 -11.910 1.00 87.31 85 ASN A O 1
ATOM 623 N N . ASP A 1 86 ? 6.004 -7.989 -12.225 1.00 69.06 86 ASP A N 1
ATOM 624 C CA . ASP A 1 86 ? 6.131 -8.112 -13.665 1.00 69.06 86 ASP A CA 1
ATOM 625 C C . ASP A 1 86 ? 7.618 -8.365 -13.935 1.00 69.06 86 ASP A C 1
ATOM 627 O O . ASP A 1 86 ? 8.423 -7.440 -13.975 1.00 69.06 86 ASP A O 1
ATOM 631 N N . ASN A 1 87 ? 8.015 -9.638 -14.054 1.00 59.41 87 ASN A N 1
ATOM 632 C CA . ASN A 1 87 ? 9.399 -10.060 -14.344 1.00 59.41 87 ASN A CA 1
ATOM 633 C C . ASN A 1 87 ? 9.858 -9.655 -15.766 1.00 59.41 87 ASN A C 1
ATOM 635 O O . ASN A 1 87 ? 10.696 -10.317 -16.375 1.00 59.41 87 ASN A O 1
ATOM 639 N N . ASN A 1 88 ? 9.258 -8.611 -16.327 1.00 55.41 88 ASN A N 1
ATOM 640 C CA . ASN A 1 88 ? 9.548 -8.027 -17.617 1.00 55.41 88 ASN A CA 1
ATOM 641 C C . ASN A 1 88 ? 10.052 -6.590 -17.402 1.00 55.41 88 ASN A C 1
ATOM 643 O O . ASN A 1 88 ? 9.392 -5.630 -17.779 1.00 55.41 88 ASN A O 1
ATOM 647 N N . GLU A 1 89 ? 11.215 -6.498 -16.750 1.00 59.59 89 GLU A N 1
ATOM 648 C CA . GLU A 1 89 ? 12.260 -5.482 -16.947 1.00 59.59 89 GLU A CA 1
ATOM 649 C C . GLU A 1 89 ? 11.808 -4.018 -17.134 1.00 59.59 89 GLU A C 1
ATOM 651 O O . GLU A 1 89 ? 11.491 -3.608 -18.251 1.00 59.59 89 GLU A O 1
ATOM 656 N N . ALA A 1 90 ? 11.910 -3.208 -16.072 1.00 46.44 90 ALA A N 1
ATOM 657 C CA . ALA A 1 90 ? 12.377 -1.807 -16.089 1.00 46.44 90 ALA A CA 1
ATOM 658 C C . ALA A 1 90 ? 12.244 -1.249 -14.655 1.00 46.44 90 ALA A C 1
ATOM 660 O O . ALA A 1 90 ? 11.137 -1.145 -14.145 1.00 46.44 90 ALA A O 1
ATOM 661 N N . PHE A 1 91 ? 13.279 -0.875 -13.912 1.00 48.94 91 PHE A N 1
ATOM 662 C CA . PHE A 1 91 ? 14.555 -0.268 -14.261 1.00 48.94 91 PHE A CA 1
ATOM 663 C C . PHE A 1 91 ? 15.591 -0.691 -13.215 1.00 48.94 91 PHE A C 1
ATOM 665 O O . PHE A 1 91 ? 15.261 -0.661 -12.040 1.00 48.94 91 PHE A O 1
ATOM 672 N N . MET A 1 92 ? 16.810 -1.018 -13.645 1.00 49.91 92 MET A N 1
ATOM 673 C CA . MET A 1 92 ? 18.057 -0.332 -13.267 1.00 49.91 92 MET A CA 1
ATOM 674 C C . MET A 1 92 ? 19.149 -0.853 -14.216 1.00 49.91 92 MET A C 1
ATOM 676 O O . MET A 1 92 ? 19.582 -1.999 -14.137 1.00 49.91 92 MET A O 1
ATOM 680 N N . ASN A 1 93 ? 19.560 -0.026 -15.182 1.00 51.81 93 ASN A N 1
ATOM 681 C CA . ASN A 1 93 ? 20.893 -0.180 -15.759 1.00 51.81 93 ASN A CA 1
ATOM 682 C C . ASN A 1 93 ? 21.833 0.588 -14.828 1.00 51.81 93 ASN A C 1
ATOM 684 O O . ASN A 1 93 ? 22.169 1.732 -15.127 1.00 51.81 93 ASN A O 1
ATOM 688 N N . ASP A 1 94 ? 22.223 -0.022 -13.711 1.00 54.44 94 ASP A N 1
ATOM 689 C CA . ASP A 1 94 ? 2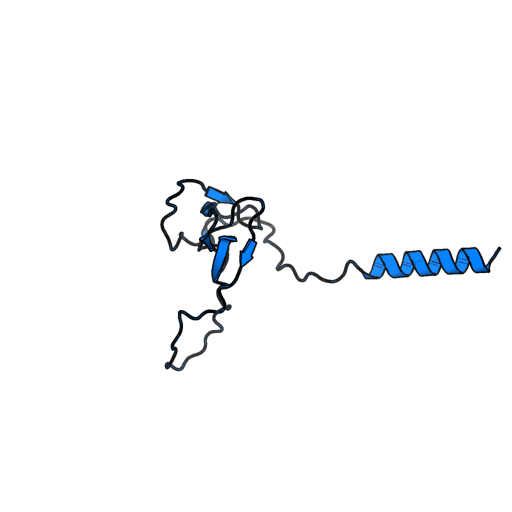3.261 0.542 -12.850 1.00 54.44 94 ASP A CA 1
ATOM 690 C C . ASP A 1 94 ? 24.626 0.057 -13.319 1.00 54.44 94 ASP A C 1
ATOM 692 O O . ASP A 1 94 ? 25.220 -0.893 -12.805 1.00 54.44 94 ASP A O 1
ATOM 696 N N . GLU A 1 95 ? 25.144 0.747 -14.328 1.00 61.19 95 GLU A N 1
ATOM 697 C CA . GLU A 1 95 ? 26.576 1.000 -14.378 1.00 61.19 95 GLU A CA 1
ATOM 698 C C . GLU A 1 95 ? 26.853 2.242 -13.526 1.00 61.19 95 GLU A C 1
ATOM 700 O O . GLU A 1 95 ? 27.038 3.321 -14.070 1.00 61.19 95 GLU A O 1
ATOM 705 N N . ASP A 1 96 ? 26.875 2.110 -12.199 1.00 52.66 96 ASP A N 1
ATOM 706 C CA . ASP A 1 96 ? 27.825 2.880 -11.400 1.00 52.66 96 ASP A CA 1
ATOM 707 C C . ASP A 1 96 ? 28.089 2.230 -10.035 1.00 52.66 96 ASP A C 1
ATOM 709 O O . ASP A 1 96 ? 27.222 1.718 -9.331 1.00 52.66 96 ASP A O 1
ATOM 713 N N . SER A 1 97 ? 29.378 2.182 -9.729 1.00 56.84 97 SER A N 1
ATOM 714 C CA . SER A 1 97 ? 29.980 1.652 -8.515 1.00 56.84 97 SER A CA 1
ATOM 715 C C . SER A 1 97 ? 29.603 2.527 -7.328 1.00 56.84 97 SER A C 1
ATOM 717 O O . SER A 1 97 ? 30.071 3.655 -7.284 1.00 56.84 97 SER A O 1
ATOM 719 N N . ASP A 1 98 ? 28.807 2.006 -6.393 1.00 49.06 98 ASP A N 1
ATOM 720 C CA . ASP A 1 98 ? 29.024 2.034 -4.933 1.00 49.06 98 ASP A CA 1
ATOM 721 C C . ASP A 1 98 ? 27.771 1.441 -4.252 1.00 49.06 98 ASP A C 1
ATOM 723 O O . ASP A 1 98 ? 26.806 2.136 -3.963 1.00 49.06 98 ASP A O 1
ATOM 727 N N . ARG A 1 99 ? 27.758 0.110 -4.060 1.00 49.28 99 ARG A N 1
ATOM 728 C CA . ARG A 1 99 ? 26.630 -0.639 -3.470 1.00 49.28 99 ARG A CA 1
ATOM 729 C C . ARG A 1 99 ? 26.440 -0.279 -1.992 1.00 49.28 99 ARG A C 1
ATOM 731 O O . ARG A 1 99 ? 27.063 -0.895 -1.126 1.00 49.28 99 ARG A O 1
ATOM 738 N N . GLU A 1 100 ? 25.555 0.665 -1.706 1.00 50.66 100 GLU A N 1
ATOM 739 C CA . GLU A 1 100 ? 24.655 0.509 -0.563 1.00 50.66 100 GLU A CA 1
ATOM 740 C C . GLU A 1 100 ? 23.680 -0.625 -0.926 1.00 50.66 100 GLU 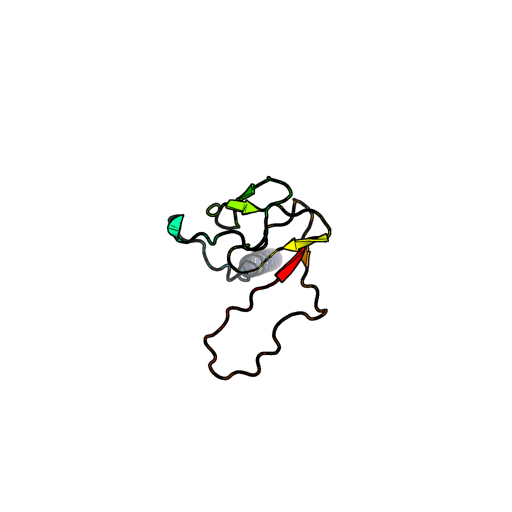A C 1
ATOM 742 O O . GLU A 1 100 ? 23.312 -0.777 -2.089 1.00 50.66 100 GLU A O 1
ATOM 747 N N . GLU A 1 101 ? 23.369 -1.512 0.018 1.00 49.44 101 GLU A N 1
ATOM 748 C CA . GLU A 1 101 ? 22.380 -2.574 -0.182 1.00 49.44 101 GLU A CA 1
ATOM 749 C C . GLU A 1 101 ? 21.017 -1.904 -0.419 1.00 49.44 101 GLU A C 1
ATOM 751 O O . GLU A 1 101 ? 20.317 -1.586 0.538 1.00 49.44 101 GLU A O 1
ATOM 756 N N . GLU A 1 102 ? 20.664 -1.611 -1.674 1.00 53.12 102 GLU A N 1
ATOM 757 C CA . GLU A 1 102 ? 19.277 -1.321 -2.028 1.00 53.12 102 GLU A CA 1
ATOM 758 C C . GLU A 1 102 ? 18.482 -2.569 -1.651 1.00 53.12 102 GLU A C 1
ATOM 760 O O . GLU A 1 102 ? 18.641 -3.627 -2.259 1.00 53.12 102 GLU A O 1
ATOM 765 N N . GLU A 1 103 ? 17.690 -2.476 -0.580 1.00 57.78 103 GLU A N 1
ATOM 766 C CA . GLU A 1 103 ? 16.611 -3.424 -0.339 1.00 57.78 103 GLU A CA 1
ATOM 767 C C . GLU A 1 103 ? 15.802 -3.467 -1.630 1.00 57.78 103 GLU A C 1
ATOM 769 O O . GLU A 1 103 ? 15.190 -2.464 -1.989 1.00 57.78 103 GLU A O 1
ATOM 774 N N . ASP A 1 104 ? 15.892 -4.583 -2.359 1.00 58.19 104 ASP A N 1
ATOM 775 C CA . ASP A 1 104 ? 15.258 -4.756 -3.660 1.00 58.19 104 ASP A CA 1
ATOM 776 C C . ASP A 1 104 ? 13.777 -4.359 -3.544 1.00 58.19 104 ASP A C 1
ATOM 778 O O . ASP A 1 104 ? 12.952 -5.110 -3.014 1.00 58.19 104 ASP A O 1
ATOM 782 N N . ASP A 1 105 ? 13.448 -3.145 -3.993 1.00 68.12 105 ASP A N 1
ATOM 783 C CA . ASP A 1 105 ? 12.107 -2.582 -3.918 1.00 68.12 105 ASP A CA 1
ATOM 784 C C . ASP A 1 105 ? 11.219 -3.467 -4.801 1.00 68.12 105 ASP A C 1
ATOM 786 O O . ASP A 1 105 ? 11.257 -3.400 -6.031 1.00 68.12 105 ASP A O 1
ATOM 790 N N . VAL A 1 106 ? 10.442 -4.362 -4.187 1.00 75.25 106 VAL A N 1
ATOM 791 C CA . VAL A 1 106 ? 9.602 -5.304 -4.931 1.00 75.25 106 VAL A CA 1
ATOM 792 C C . VAL A 1 106 ? 8.429 -4.544 -5.547 1.00 75.25 106 VAL A C 1
ATOM 794 O O . VAL A 1 106 ? 7.394 -4.347 -4.909 1.00 75.25 106 VAL A O 1
ATOM 797 N N . ILE A 1 107 ? 8.601 -4.077 -6.783 1.00 87.94 107 ILE A N 1
ATOM 798 C CA . ILE A 1 107 ? 7.580 -3.366 -7.557 1.00 87.94 107 ILE A CA 1
ATOM 799 C C . ILE A 1 107 ? 6.822 -4.367 -8.435 1.00 87.94 107 ILE A C 1
ATOM 801 O O . ILE A 1 107 ? 7.413 -5.160 -9.168 1.00 87.94 107 ILE A O 1
ATOM 805 N N . GLY A 1 108 ? 5.493 -4.305 -8.389 1.00 91.69 108 GLY A N 1
ATOM 806 C CA . GLY A 1 108 ? 4.620 -5.198 -9.143 1.00 91.69 108 GLY A CA 1
ATOM 807 C C . GLY A 1 108 ? 3.360 -4.521 -9.667 1.00 91.69 108 GLY A C 1
ATOM 808 O O . GLY A 1 108 ? 3.225 -3.295 -9.664 1.00 91.69 108 GLY A O 1
ATOM 809 N N . VAL A 1 109 ? 2.419 -5.347 -10.122 1.00 93.31 109 VAL A N 1
ATOM 810 C CA . VAL A 1 109 ? 1.114 -4.937 -10.650 1.00 93.31 109 VAL A CA 1
ATOM 811 C C . VAL A 1 109 ? 0.009 -5.763 -9.993 1.00 93.31 109 VAL A C 1
ATOM 813 O O . VAL A 1 109 ? 0.133 -6.980 -9.865 1.00 93.31 109 VAL A O 1
ATOM 816 N N . CYS A 1 110 ? -1.094 -5.121 -9.602 1.00 93.88 110 CYS A N 1
ATOM 817 C CA . CYS A 1 110 ? -2.233 -5.811 -8.994 1.00 93.88 110 CYS A CA 1
ATOM 818 C C . CYS A 1 110 ? -2.976 -6.693 -10.009 1.00 93.88 110 CYS A C 1
ATOM 820 O O . CYS A 1 110 ? -3.532 -6.164 -10.977 1.00 93.88 110 CYS A O 1
ATOM 822 N N . GLN A 1 111 ? -3.058 -8.007 -9.778 1.00 94.62 111 GLN A N 1
ATOM 823 C CA . GLN A 1 111 ? -3.733 -8.962 -10.680 1.00 94.62 111 GLN A CA 1
ATOM 824 C C . GLN A 1 111 ? -4.843 -9.763 -9.998 1.00 94.62 111 GLN A C 1
ATOM 826 O O . GLN A 1 111 ? -4.686 -10.108 -8.809 1.00 94.62 111 GLN A O 1
#

Radius of gyration: 20.78 Å; chains: 1; bounding box: 39×61×41 Å

pLDDT: mean 76.14, std 16.62, range [45.53, 94.88]

Sequence (111 aa):
TTMRNLLLISGILLTLLSTAAGTSDSCPELCDKSKCEEPVISCDSGVFVKDECDCCDVCLRSRNQICGGLHARFGKCESGLECVNDNNEAFMNDEDSDREEEEDDVIGVCQ